Protein AF-A0A0J1CI42-F1 (afdb_monomer_lite)

Structure (mmCIF, N/CA/C/O backbone):
data_AF-A0A0J1CI42-F1
#
_entry.id   AF-A0A0J1CI42-F1
#
loop_
_atom_site.group_PDB
_atom_site.id
_atom_site.type_symbol
_atom_site.label_atom_id
_atom_site.label_alt_id
_atom_site.label_comp_id
_atom_site.label_asym_id
_atom_site.label_entity_id
_atom_site.label_seq_id
_atom_site.pdbx_PDB_ins_code
_atom_site.Cartn_x
_atom_site.Cartn_y
_atom_site.Cartn_z
_atom_site.occupancy
_atom_site.B_iso_or_equiv
_atom_site.auth_seq_id
_atom_site.auth_comp_id
_atom_site.auth_asym_id
_atom_site.auth_atom_id
_atom_site.pdbx_PDB_model_num
ATOM 1 N N . GLU A 1 1 ? 31.466 20.438 -34.922 1.00 51.81 1 GLU A N 1
ATOM 2 C CA . GLU A 1 1 ? 31.781 19.071 -34.461 1.00 51.81 1 GLU A CA 1
ATOM 3 C C . GLU A 1 1 ? 30.736 18.671 -33.434 1.00 51.81 1 GLU A C 1
ATOM 5 O O . GLU A 1 1 ? 30.691 19.266 -32.368 1.00 51.81 1 GLU A O 1
ATOM 10 N N . GLY A 1 2 ? 29.808 17.786 -33.790 1.00 65.50 2 GLY A N 1
ATOM 11 C CA . GLY A 1 2 ? 28.700 17.407 -32.912 1.00 65.50 2 GLY A CA 1
ATOM 12 C C . GLY A 1 2 ? 28.483 15.912 -33.002 1.00 65.50 2 GLY A C 1
ATOM 13 O O . GLY A 1 2 ? 27.774 15.449 -33.889 1.00 65.50 2 GLY A O 1
ATOM 14 N N . LEU A 1 3 ? 29.139 15.155 -32.126 1.00 72.06 3 LEU A N 1
ATOM 15 C CA . LEU A 1 3 ? 28.825 13.742 -31.971 1.00 72.06 3 LEU A CA 1
ATOM 16 C C . LEU A 1 3 ? 27.468 13.634 -31.276 1.00 72.06 3 LEU A C 1
ATOM 18 O O . LEU A 1 3 ? 27.240 14.251 -30.234 1.00 72.06 3 LEU A O 1
ATOM 22 N N . SER A 1 4 ? 26.559 12.871 -31.876 1.00 75.25 4 SER A N 1
ATOM 23 C CA . SER A 1 4 ? 25.296 12.514 -31.239 1.00 75.25 4 SER A CA 1
ATOM 24 C C . SER A 1 4 ? 25.572 11.674 -29.987 1.00 75.25 4 SER A C 1
ATOM 26 O O . SER A 1 4 ? 26.537 10.905 -29.978 1.00 75.25 4 SER A O 1
ATOM 28 N N . PRO A 1 5 ? 24.758 11.809 -28.926 1.00 83.69 5 PRO A N 1
ATOM 29 C CA . PRO A 1 5 ? 24.943 11.027 -27.711 1.00 83.69 5 PRO A CA 1
ATOM 30 C C . PRO A 1 5 ? 24.918 9.532 -28.047 1.00 83.69 5 PRO A C 1
ATOM 32 O O . PRO A 1 5 ? 23.966 9.038 -28.650 1.00 83.69 5 PRO A O 1
ATOM 35 N N . ALA A 1 6 ? 25.986 8.828 -27.680 1.00 87.81 6 ALA A N 1
ATOM 36 C CA . ALA A 1 6 ? 26.103 7.389 -27.865 1.00 87.81 6 ALA A CA 1
ATOM 37 C C . ALA A 1 6 ? 25.619 6.658 -26.607 1.00 87.81 6 ALA A C 1
ATOM 39 O O . ALA A 1 6 ? 25.925 7.066 -25.486 1.00 87.81 6 ALA A O 1
ATOM 40 N N . ILE A 1 7 ? 24.886 5.562 -26.798 1.00 87.62 7 ILE A N 1
ATOM 41 C CA . ILE A 1 7 ? 24.476 4.642 -25.732 1.00 87.62 7 ILE A CA 1
ATOM 42 C C . ILE A 1 7 ? 25.179 3.312 -26.000 1.00 87.62 7 ILE A C 1
ATOM 44 O O . ILE A 1 7 ? 24.997 2.727 -27.066 1.00 87.62 7 ILE A O 1
ATOM 48 N N . SER A 1 8 ? 25.983 2.839 -25.045 1.00 86.50 8 SER A N 1
ATOM 49 C CA . SER A 1 8 ? 26.547 1.486 -25.095 1.00 86.50 8 SER A CA 1
ATOM 50 C C . SER A 1 8 ? 25.527 0.492 -24.550 1.00 86.50 8 SER A C 1
ATOM 52 O O . SER A 1 8 ? 24.933 0.723 -23.494 1.00 86.50 8 SER A O 1
ATOM 54 N N . ILE A 1 9 ? 25.329 -0.615 -25.262 1.00 87.75 9 ILE A N 1
ATOM 55 C CA . ILE A 1 9 ? 24.497 -1.732 -24.815 1.00 87.75 9 ILE A CA 1
ATOM 56 C C . ILE A 1 9 ? 25.409 -2.948 -24.708 1.00 87.75 9 ILE A C 1
ATOM 58 O O . ILE A 1 9 ? 25.838 -3.512 -25.710 1.00 87.75 9 ILE A O 1
ATOM 62 N N . GLU A 1 10 ? 25.699 -3.347 -23.476 1.00 84.31 10 GLU A N 1
ATOM 63 C CA . GLU A 1 10 ? 26.570 -4.475 -23.158 1.00 84.31 10 GLU A CA 1
ATOM 64 C C . GLU A 1 10 ? 25.778 -5.545 -22.406 1.00 84.31 10 GLU A C 1
ATOM 66 O O . GLU A 1 10 ? 24.908 -5.237 -21.584 1.00 84.31 10 GLU A O 1
ATOM 71 N N . GLN A 1 11 ? 26.096 -6.818 -22.649 1.00 80.31 11 GLN A N 1
ATOM 72 C CA . GLN A 1 11 ? 25.538 -7.918 -21.868 1.00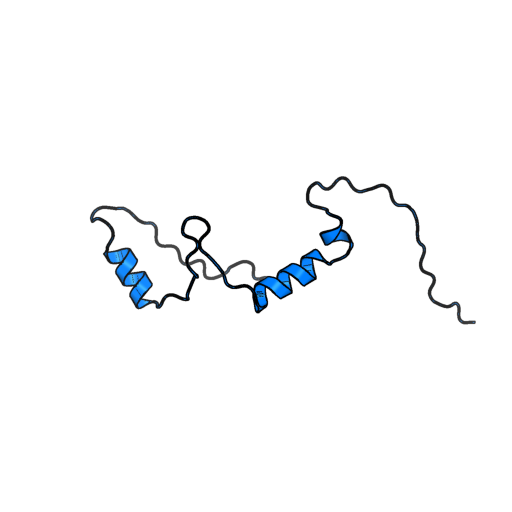 80.31 11 GLN A CA 1
ATOM 73 C C . GLN A 1 11 ? 26.202 -7.940 -20.486 1.00 80.31 11 GLN A C 1
ATOM 75 O O . GLN A 1 11 ? 27.197 -8.624 -20.253 1.00 80.31 11 GLN A O 1
ATOM 80 N N . LYS A 1 12 ? 25.658 -7.158 -19.555 1.00 66.56 12 LYS A N 1
ATOM 81 C CA . LYS A 1 12 ? 26.099 -7.156 -18.159 1.00 66.56 12 LYS A CA 1
ATOM 82 C C . LYS A 1 12 ? 25.690 -8.475 -17.499 1.00 66.56 12 LYS A C 1
ATOM 84 O O . LYS A 1 12 ? 24.553 -8.921 -17.659 1.00 66.56 12 LYS A O 1
ATOM 89 N N . SER A 1 13 ? 26.599 -9.098 -16.750 1.00 66.75 13 SER A N 1
ATOM 90 C CA . SER A 1 13 ? 26.272 -10.268 -15.932 1.00 66.75 13 SER A CA 1
ATOM 91 C C . SER A 1 13 ? 25.119 -9.935 -14.980 1.00 66.75 13 SER A C 1
ATOM 93 O O . SER A 1 13 ? 25.049 -8.842 -14.410 1.00 66.75 13 SER A O 1
ATOM 95 N N . THR A 1 14 ? 24.166 -10.857 -14.843 1.00 69.69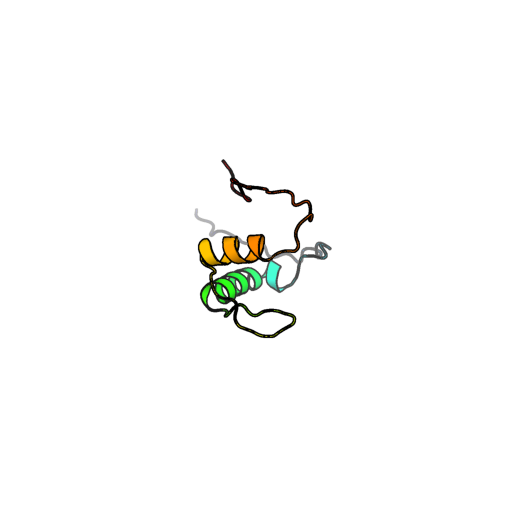 14 THR A N 1
ATOM 96 C CA . THR A 1 14 ? 22.975 -10.645 -14.017 1.00 69.69 14 THR A CA 1
ATOM 97 C C . THR A 1 14 ? 23.385 -10.452 -12.559 1.00 69.69 14 THR A C 1
ATOM 99 O O . THR A 1 14 ? 23.921 -11.365 -11.934 1.00 69.69 14 THR A O 1
ATOM 102 N N . SER A 1 15 ? 23.126 -9.267 -12.001 1.00 69.81 15 SER A N 1
ATOM 103 C CA . SER A 1 15 ? 23.223 -9.036 -10.557 1.00 69.81 15 SER A CA 1
ATOM 104 C C . SER A 1 15 ? 22.249 -9.973 -9.836 1.00 69.81 15 SER A C 1
ATOM 106 O O . SER A 1 15 ? 21.039 -9.897 -10.054 1.00 69.81 15 SER A O 1
ATOM 108 N N . HIS A 1 16 ? 22.761 -10.865 -8.984 1.00 76.62 16 HIS A N 1
ATOM 109 C CA . HIS A 1 16 ? 21.959 -11.817 -8.208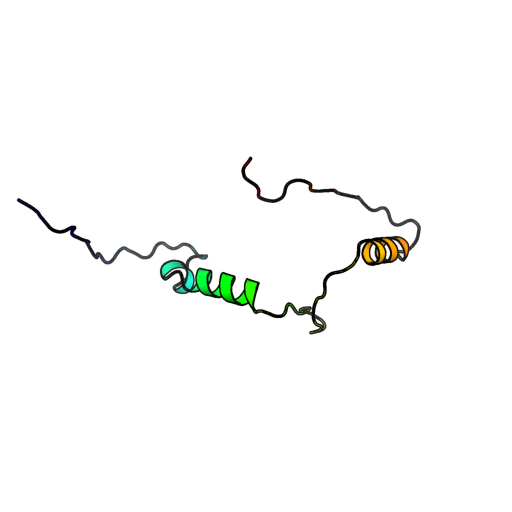 1.00 76.62 16 HIS A CA 1
ATOM 110 C C . HIS A 1 16 ? 21.320 -11.160 -6.975 1.00 76.62 16 HIS A C 1
ATOM 112 O O . HIS A 1 16 ? 21.554 -11.565 -5.838 1.00 76.62 16 HIS A O 1
ATOM 118 N N . ASN A 1 17 ? 20.494 -10.134 -7.186 1.00 86.50 17 ASN A N 1
ATOM 119 C CA . ASN A 1 17 ? 19.614 -9.644 -6.131 1.00 86.50 17 ASN A CA 1
ATOM 120 C C . ASN A 1 17 ? 18.298 -10.441 -6.166 1.00 86.50 17 ASN A C 1
ATOM 122 O O . ASN A 1 17 ? 17.560 -10.309 -7.142 1.00 86.50 17 ASN A O 1
ATOM 126 N N . PRO A 1 18 ? 17.951 -11.210 -5.117 1.00 88.12 18 PRO A N 1
ATOM 127 C CA . PRO A 1 18 ? 16.740 -12.035 -5.097 1.00 88.12 18 PRO A CA 1
ATOM 128 C C . PRO A 1 18 ? 15.433 -11.226 -5.150 1.00 88.12 18 PRO A C 1
ATOM 130 O O . PRO A 1 18 ? 14.374 -11.797 -5.389 1.00 88.12 18 PRO A O 1
ATOM 133 N N . ARG A 1 19 ? 15.482 -9.904 -4.929 1.00 91.38 19 ARG A N 1
ATOM 134 C CA . ARG A 1 19 ? 14.329 -9.001 -5.087 1.00 91.38 19 ARG A CA 1
ATOM 135 C C . ARG A 1 19 ? 14.244 -8.361 -6.475 1.00 91.38 19 ARG A C 1
ATOM 137 O O . ARG A 1 19 ? 13.256 -7.692 -6.763 1.00 91.38 19 ARG A O 1
ATOM 144 N N . SER A 1 20 ? 15.268 -8.532 -7.314 1.00 91.06 20 SER A N 1
ATOM 145 C CA . SER A 1 20 ? 15.265 -8.025 -8.683 1.00 91.06 20 SER A CA 1
ATOM 146 C C . SER A 1 20 ? 14.560 -9.019 -9.594 1.00 91.06 20 SER A C 1
ATOM 148 O O . SER A 1 20 ? 14.934 -10.186 -9.679 1.00 91.06 20 SER A O 1
ATOM 150 N N . THR A 1 21 ? 13.535 -8.546 -10.287 1.00 92.12 21 THR A N 1
ATOM 151 C CA . THR A 1 21 ? 12.758 -9.320 -11.253 1.00 92.12 21 THR A CA 1
ATOM 152 C C . THR A 1 21 ? 12.771 -8.608 -12.600 1.00 92.12 21 THR A C 1
ATOM 154 O O . THR A 1 21 ? 13.121 -7.430 -12.694 1.00 92.12 21 THR A O 1
ATOM 157 N N . VAL A 1 22 ? 12.330 -9.285 -13.662 1.00 92.25 22 VAL A N 1
ATOM 158 C CA . VAL A 1 22 ? 12.117 -8.629 -14.964 1.00 92.25 22 VAL A CA 1
ATOM 159 C C . VAL A 1 22 ? 11.213 -7.400 -14.810 1.00 92.25 22 VAL A C 1
ATOM 161 O O . VAL A 1 22 ? 11.493 -6.362 -15.403 1.00 92.25 22 VAL A O 1
ATOM 164 N N . GLY A 1 23 ? 10.190 -7.475 -13.952 1.00 94.69 23 GLY A N 1
ATOM 165 C CA . GLY A 1 23 ? 9.272 -6.368 -13.692 1.00 94.69 23 GLY A CA 1
ATOM 166 C C . GLY A 1 23 ? 9.923 -5.153 -13.026 1.00 94.69 23 GLY A C 1
ATOM 167 O O . GLY A 1 23 ? 9.513 -4.034 -13.310 1.00 94.69 23 GLY A O 1
ATOM 168 N N . THR A 1 24 ? 10.943 -5.342 -12.180 1.00 92.88 24 THR A N 1
ATOM 169 C CA . THR A 1 24 ? 11.681 -4.216 -11.576 1.00 92.88 24 THR A CA 1
ATOM 170 C C . THR A 1 24 ? 12.738 -3.650 -12.520 1.00 92.88 24 THR A C 1
ATOM 172 O O . THR A 1 24 ? 12.974 -2.453 -12.506 1.00 92.88 24 THR A O 1
ATOM 175 N N . ILE A 1 25 ? 13.364 -4.487 -13.357 1.00 91.19 25 ILE A N 1
ATOM 176 C CA . ILE A 1 25 ? 14.378 -4.040 -14.334 1.00 91.19 25 ILE A CA 1
ATOM 177 C C . ILE A 1 25 ? 13.737 -3.214 -15.456 1.00 91.19 25 ILE A C 1
ATOM 179 O O . ILE A 1 25 ? 14.336 -2.268 -15.952 1.00 91.19 25 ILE A O 1
ATOM 183 N N . THR A 1 26 ? 12.521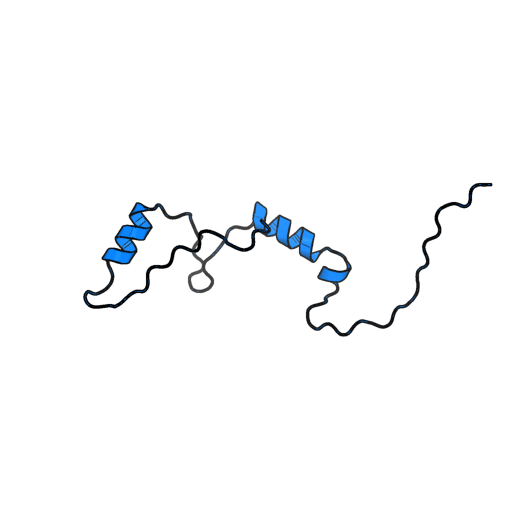 -3.581 -15.852 1.00 94.31 26 THR A N 1
ATOM 184 C CA . THR A 1 26 ? 11.759 -2.910 -16.917 1.00 94.31 26 THR A CA 1
ATOM 185 C C . THR A 1 26 ? 10.825 -1.816 -16.399 1.00 94.31 26 THR A C 1
ATOM 187 O O . THR A 1 26 ? 10.044 -1.283 -17.178 1.00 94.31 26 THR A O 1
ATOM 190 N N . GLU A 1 27 ? 10.841 -1.527 -15.094 1.00 96.62 27 GLU A N 1
ATOM 191 C CA . GLU A 1 27 ? 9.935 -0.586 -14.408 1.00 96.62 27 GLU A CA 1
ATOM 192 C C . GLU A 1 27 ? 8.434 -0.940 -14.477 1.00 96.62 27 GLU A C 1
ATOM 194 O O . GLU A 1 27 ? 7.613 -0.282 -13.838 1.00 96.62 27 GLU A O 1
ATOM 199 N N . ILE A 1 28 ? 8.037 -2.017 -15.168 1.00 97.56 28 ILE A N 1
ATOM 200 C CA . ILE A 1 28 ? 6.640 -2.479 -15.264 1.00 97.56 28 ILE A CA 1
ATOM 201 C C . ILE A 1 28 ? 6.014 -2.640 -13.874 1.00 97.56 28 ILE A C 1
ATOM 203 O O . ILE A 1 28 ? 4.853 -2.285 -13.671 1.00 97.56 28 ILE A O 1
ATOM 207 N N . HIS A 1 29 ? 6.774 -3.147 -12.900 1.00 97.19 29 HIS A N 1
ATOM 208 C CA . HIS A 1 29 ? 6.287 -3.293 -11.532 1.00 97.19 29 HIS A CA 1
ATOM 209 C C . HIS A 1 29 ? 5.882 -1.948 -10.910 1.00 97.19 29 HIS A C 1
ATOM 211 O O . HIS A 1 29 ? 4.872 -1.889 -10.211 1.00 97.19 29 HIS A O 1
ATOM 217 N N . ASP A 1 30 ? 6.597 -0.862 -11.201 1.00 97.31 30 ASP A N 1
ATOM 218 C CA . ASP A 1 30 ? 6.272 0.467 -10.679 1.00 97.31 30 ASP A CA 1
ATOM 219 C C . ASP A 1 30 ? 4.997 1.033 -11.314 1.00 97.31 30 ASP A C 1
ATOM 221 O O . ASP A 1 30 ? 4.142 1.577 -10.607 1.00 97.31 30 ASP A O 1
ATOM 225 N N . TYR A 1 31 ? 4.792 0.805 -12.614 1.00 97.75 31 TYR A N 1
ATOM 226 C CA . TYR A 1 31 ? 3.522 1.131 -13.270 1.00 97.75 31 TYR A CA 1
ATOM 227 C C . TYR A 1 31 ? 2.356 0.326 -12.692 1.00 97.75 31 TYR A C 1
ATOM 229 O O . TYR A 1 31 ? 1.297 0.891 -12.410 1.00 97.75 31 TYR A O 1
ATOM 237 N N . LEU A 1 32 ? 2.546 -0.974 -12.453 1.00 97.62 32 LEU A N 1
ATOM 238 C CA . LEU A 1 32 ? 1.525 -1.812 -11.824 1.00 97.62 32 LEU A CA 1
ATOM 239 C C . LEU A 1 32 ? 1.195 -1.330 -10.408 1.00 97.62 32 LEU A C 1
ATOM 241 O O . LEU A 1 32 ? 0.021 -1.264 -10.050 1.00 97.62 32 LEU A O 1
ATOM 245 N N . ARG A 1 33 ? 2.195 -0.929 -9.613 1.00 97.38 33 ARG A N 1
ATOM 246 C CA . ARG A 1 33 ? 1.966 -0.358 -8.275 1.00 97.38 33 ARG A CA 1
ATOM 247 C C . ARG A 1 33 ? 1.088 0.890 -8.339 1.00 97.38 33 ARG A C 1
ATOM 249 O O . ARG A 1 33 ? 0.155 1.004 -7.549 1.00 97.38 33 ARG A O 1
ATOM 256 N N . LEU A 1 34 ? 1.345 1.797 -9.283 1.00 97.44 34 LEU A N 1
ATOM 257 C CA . LEU A 1 34 ? 0.508 2.985 -9.481 1.00 97.44 34 LEU A CA 1
ATOM 258 C C . LEU A 1 34 ? -0.908 2.632 -9.952 1.00 97.44 34 LEU A C 1
ATOM 260 O O . LEU A 1 34 ? -1.869 3.236 -9.474 1.00 97.44 34 LEU A O 1
ATOM 264 N N . LEU A 1 35 ? -1.044 1.659 -10.855 1.00 97.62 35 LEU A N 1
ATOM 265 C CA . LEU A 1 35 ? -2.337 1.189 -11.351 1.00 97.62 35 LEU A CA 1
ATOM 266 C C . LEU A 1 35 ? -3.202 0.641 -10.209 1.00 97.62 35 LEU A C 1
ATOM 268 O O . LEU A 1 35 ? -4.314 1.122 -9.995 1.00 97.62 35 LEU A O 1
ATOM 272 N N . PHE A 1 36 ? -2.678 -0.315 -9.439 1.00 96.56 36 PHE A N 1
ATOM 273 C CA . PHE A 1 36 ? -3.417 -0.924 -8.331 1.00 96.56 36 PHE A CA 1
ATOM 274 C C . PHE A 1 36 ? -3.674 0.057 -7.185 1.00 96.56 36 PHE A C 1
ATOM 276 O O . PHE A 1 36 ? -4.744 0.005 -6.590 1.00 96.56 36 PHE A O 1
ATOM 283 N N . ALA A 1 37 ? -2.762 0.995 -6.912 1.00 94.81 37 ALA A N 1
ATOM 284 C CA . ALA A 1 37 ? -2.991 2.026 -5.899 1.00 94.81 37 ALA A CA 1
ATOM 285 C C . ALA A 1 37 ? -4.120 3.002 -6.273 1.00 94.81 37 ALA A C 1
ATOM 287 O O . ALA A 1 37 ? -4.758 3.560 -5.385 1.00 94.81 37 ALA A O 1
ATOM 288 N N . ARG A 1 38 ? -4.346 3.245 -7.572 1.00 95.31 38 ARG A N 1
ATOM 289 C CA . ARG A 1 38 ? -5.369 4.194 -8.044 1.00 95.31 38 ARG A CA 1
ATOM 290 C C . ARG A 1 38 ? -6.720 3.550 -8.328 1.00 95.31 38 ARG A C 1
ATOM 292 O O . ARG A 1 38 ? -7.734 4.202 -8.114 1.00 95.31 38 ARG A O 1
ATOM 299 N N . VAL A 1 39 ? -6.730 2.330 -8.865 1.00 96.12 39 VAL A N 1
ATOM 300 C CA . VAL A 1 39 ? -7.945 1.701 -9.418 1.00 96.12 39 VAL A CA 1
ATOM 301 C C . VAL A 1 39 ? -8.282 0.369 -8.739 1.00 96.12 39 VAL A C 1
ATOM 303 O O . VAL A 1 39 ? -9.365 -0.166 -8.946 1.00 96.12 39 VAL A O 1
ATOM 306 N N . GLY A 1 40 ? -7.374 -0.192 -7.936 1.00 93.75 40 GLY A N 1
ATOM 307 C CA . GLY A 1 40 ? -7.616 -1.449 -7.233 1.00 93.75 40 GLY A CA 1
ATOM 308 C C . GLY A 1 40 ? -8.616 -1.287 -6.088 1.00 93.75 40 GLY A C 1
ATOM 309 O O . GLY A 1 40 ? -8.510 -0.357 -5.291 1.00 93.75 40 GLY A O 1
ATOM 310 N N . GLU A 1 41 ? -9.560 -2.223 -5.978 1.00 94.06 41 GLU A N 1
ATOM 311 C CA . GLU A 1 41 ? -10.447 -2.340 -4.818 1.00 94.06 41 GLU A CA 1
ATOM 312 C C . GLU A 1 41 ? -9.756 -3.193 -3.737 1.00 94.06 41 GLU A C 1
ATOM 314 O O . GLU A 1 41 ? -9.516 -4.384 -3.965 1.00 94.06 41 GLU A O 1
ATOM 319 N N . PRO A 1 42 ? -9.394 -2.623 -2.573 1.00 94.56 42 PRO A N 1
ATOM 320 C CA . PRO A 1 42 ? -8.747 -3.383 -1.514 1.00 94.56 42 PRO A CA 1
ATOM 321 C C . PRO A 1 42 ? -9.741 -4.367 -0.886 1.00 94.56 42 PRO A C 1
ATOM 323 O O . PRO A 1 42 ? -10.840 -3.984 -0.488 1.00 94.56 42 PRO A O 1
ATOM 326 N N . ARG A 1 43 ? -9.340 -5.635 -0.757 1.00 95.25 43 ARG A N 1
ATOM 327 C CA . ARG A 1 4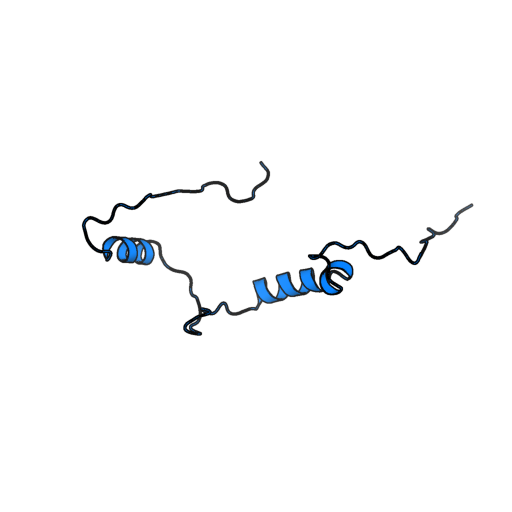3 ? -10.149 -6.705 -0.155 1.00 95.25 43 ARG A CA 1
ATOM 328 C C . ARG A 1 43 ? -9.434 -7.364 1.017 1.00 95.25 43 ARG A C 1
ATOM 330 O O . ARG A 1 43 ? -8.205 -7.433 1.049 1.00 95.25 43 ARG A O 1
ATOM 337 N N . CYS A 1 44 ? -10.209 -7.843 1.986 1.00 94.88 44 CYS A N 1
ATOM 338 C CA . CYS A 1 44 ? -9.692 -8.630 3.099 1.00 94.88 44 CYS A CA 1
ATOM 339 C C . CYS A 1 44 ? -9.192 -9.997 2.591 1.00 94.88 44 CYS A C 1
ATOM 341 O O . CYS A 1 44 ? -9.966 -10.695 1.941 1.00 94.88 44 CYS A O 1
ATOM 343 N N . PRO A 1 45 ? -7.953 -10.416 2.906 1.00 95.12 45 PRO A N 1
ATOM 344 C CA . PRO A 1 45 ? -7.395 -11.673 2.400 1.00 95.12 45 PRO A CA 1
ATOM 345 C C . PRO A 1 45 ? -8.106 -12.925 2.935 1.00 95.12 45 PRO A C 1
ATOM 347 O O . PRO A 1 45 ? -8.097 -13.950 2.265 1.00 95.12 45 PRO A O 1
ATOM 350 N N . ASP A 1 46 ? -8.729 -12.840 4.114 1.00 96.69 46 ASP A N 1
ATOM 351 C CA . ASP A 1 46 ? -9.376 -13.988 4.762 1.00 96.69 46 ASP A CA 1
ATOM 352 C C . ASP A 1 46 ? -10.876 -14.088 4.445 1.00 96.69 46 ASP A C 1
ATOM 354 O O . ASP A 1 46 ? -11.437 -15.180 4.403 1.00 96.69 46 ASP A O 1
ATOM 358 N N . HIS A 1 47 ? -11.537 -12.944 4.233 1.00 94.81 47 HIS A N 1
ATOM 359 C CA . HIS A 1 47 ? -13.002 -12.854 4.144 1.00 94.81 47 HIS A CA 1
ATOM 360 C C . HIS A 1 47 ? -13.513 -12.336 2.789 1.00 94.81 47 HIS A C 1
ATOM 362 O O . HIS A 1 47 ? -14.721 -12.287 2.585 1.00 94.81 47 HIS A O 1
ATOM 368 N N . ASP A 1 48 ? -12.621 -11.892 1.896 1.00 92.31 48 ASP A N 1
ATOM 369 C CA . ASP A 1 48 ? -12.914 -11.350 0.554 1.00 92.31 48 ASP A CA 1
ATOM 370 C C . ASP A 1 48 ? -13.866 -10.131 0.508 1.00 92.31 48 ASP A C 1
ATOM 372 O O . ASP A 1 48 ? -14.363 -9.706 -0.539 1.00 92.31 48 ASP A O 1
ATOM 376 N N . VAL A 1 49 ? -14.102 -9.511 1.666 1.00 94.25 49 VAL A N 1
ATOM 377 C CA . VAL A 1 49 ? -14.932 -8.309 1.790 1.00 94.25 49 VAL A CA 1
ATOM 378 C C . VAL A 1 49 ? -14.159 -7.049 1.385 1.00 94.25 49 VAL A C 1
ATOM 380 O O . VAL A 1 49 ? -12.955 -6.959 1.660 1.00 94.25 49 VAL A O 1
ATOM 383 N N . PRO A 1 50 ? -14.824 -6.052 0.771 1.00 94.25 50 PRO A N 1
ATOM 384 C CA . PRO A 1 50 ? -14.189 -4.788 0.421 1.00 94.25 50 PRO A CA 1
ATOM 385 C C . PRO A 1 50 ? -13.807 -3.992 1.674 1.00 94.25 50 PRO A C 1
ATOM 387 O O . PRO A 1 50 ? -14.586 -3.872 2.622 1.00 94.25 50 PRO A O 1
ATOM 390 N N . LEU A 1 51 ? -12.595 -3.436 1.678 1.00 92.56 51 LEU A N 1
ATOM 391 C CA . LEU A 1 51 ? -12.091 -2.597 2.761 1.00 92.56 51 LEU A CA 1
ATOM 392 C C . LEU A 1 51 ? -12.511 -1.142 2.534 1.00 92.56 51 LEU A C 1
ATOM 394 O O . LEU A 1 51 ? -12.159 -0.526 1.530 1.00 92.56 51 LEU A O 1
ATOM 398 N N . ALA A 1 52 ? -13.234 -0.583 3.502 1.00 90.00 52 ALA A N 1
ATOM 399 C CA . ALA A 1 52 ? -13.675 0.807 3.499 1.00 90.00 52 ALA A CA 1
ATOM 400 C C . ALA A 1 52 ? -12.965 1.625 4.586 1.00 90.00 52 ALA A C 1
ATOM 402 O O . ALA A 1 52 ? -12.482 1.089 5.586 1.00 90.00 52 ALA A O 1
ATOM 403 N N . ALA A 1 53 ? -12.927 2.945 4.397 1.00 89.62 53 ALA A N 1
ATOM 404 C CA . ALA A 1 53 ? -12.421 3.859 5.410 1.00 89.62 53 ALA A CA 1
ATOM 405 C C . ALA A 1 53 ? -13.310 3.815 6.662 1.00 89.62 53 ALA A C 1
ATOM 407 O O . ALA A 1 53 ? -14.535 3.884 6.570 1.00 89.62 53 ALA A O 1
ATOM 408 N N . GLN A 1 54 ? -12.676 3.729 7.829 1.00 91.38 54 GLN A N 1
ATOM 409 C CA . GLN A 1 54 ? -13.359 3.787 9.117 1.00 91.38 54 GLN A CA 1
ATOM 410 C C . GLN A 1 54 ? -13.349 5.213 9.665 1.00 91.38 54 GLN A C 1
ATOM 412 O O . GLN A 1 54 ? -12.375 5.952 9.497 1.00 91.38 54 GLN A O 1
ATOM 417 N N . THR A 1 55 ? -14.425 5.597 10.346 1.00 95.62 55 THR A N 1
ATOM 418 C CA . THR A 1 55 ? -14.485 6.865 11.078 1.00 95.62 55 THR A CA 1
ATOM 419 C C . THR A 1 55 ? -13.736 6.756 12.403 1.00 95.62 55 THR A C 1
ATOM 421 O O . THR A 1 55 ? -13.578 5.670 12.960 1.00 95.62 55 THR A O 1
ATOM 424 N N . VAL A 1 56 ? -13.303 7.894 12.951 1.00 94.44 56 VAL A N 1
ATOM 425 C CA . VAL A 1 56 ? -12.649 7.928 14.270 1.00 94.44 56 VAL A CA 1
ATOM 426 C C . VAL A 1 56 ? -13.557 7.323 15.344 1.00 94.44 56 VAL A C 1
ATOM 428 O O . VAL A 1 56 ? -13.085 6.535 16.155 1.00 94.44 56 VAL A O 1
ATOM 431 N N . SER A 1 57 ? -14.860 7.620 15.309 1.00 95.94 57 SER A N 1
ATOM 432 C CA . SER A 1 57 ? -15.841 7.032 16.227 1.00 95.94 57 SER A CA 1
ATOM 433 C C . SER A 1 57 ? -15.877 5.508 16.122 1.00 95.94 57 SER A C 1
ATOM 435 O O . SER A 1 57 ? -15.728 4.843 17.136 1.00 95.94 57 SER A O 1
ATOM 437 N N . GLN A 1 58 ? -15.938 4.949 14.905 1.00 94.81 58 GLN A N 1
ATOM 438 C CA . GLN A 1 58 ? -15.899 3.493 14.704 1.00 94.81 58 GLN A CA 1
ATOM 439 C C . GLN A 1 58 ? -14.618 2.859 15.263 1.00 94.81 58 GLN A C 1
ATOM 441 O O . GLN A 1 58 ? -14.662 1.762 15.819 1.00 94.81 58 GLN A O 1
ATOM 446 N N . MET A 1 59 ? -13.473 3.540 15.137 1.00 93.88 59 MET A N 1
ATOM 447 C CA . MET A 1 59 ? -12.215 3.065 15.720 1.00 93.88 59 MET A CA 1
ATOM 448 C C . MET A 1 59 ? -12.253 3.092 17.255 1.00 93.88 59 MET A C 1
ATOM 450 O O . MET A 1 59 ? -11.807 2.135 17.886 1.00 93.88 59 MET A O 1
ATOM 454 N N . VAL A 1 60 ? -12.796 4.155 17.860 1.00 94.31 60 VAL A N 1
ATOM 455 C CA . VAL A 1 60 ? -12.945 4.282 19.322 1.00 94.31 60 VAL A CA 1
ATOM 456 C C . VAL A 1 60 ? -13.901 3.223 19.866 1.00 94.31 60 VAL A C 1
ATOM 458 O O . VAL A 1 60 ? -13.547 2.521 20.812 1.00 94.31 60 VAL A O 1
ATOM 461 N N . ASP A 1 61 ? -15.061 3.053 19.234 1.00 94.75 61 ASP A N 1
ATOM 462 C CA . ASP A 1 61 ? -16.072 2.066 19.621 1.00 94.75 61 ASP A CA 1
ATOM 463 C C . ASP A 1 61 ? -15.494 0.645 19.590 1.00 94.75 61 ASP A C 1
ATOM 465 O O . ASP A 1 61 ? -15.692 -0.137 20.519 1.00 94.75 61 ASP A O 1
ATOM 469 N N . ASN A 1 62 ? -14.700 0.324 18.563 1.00 92.62 62 ASN A N 1
ATOM 470 C CA . ASN A 1 62 ? -14.00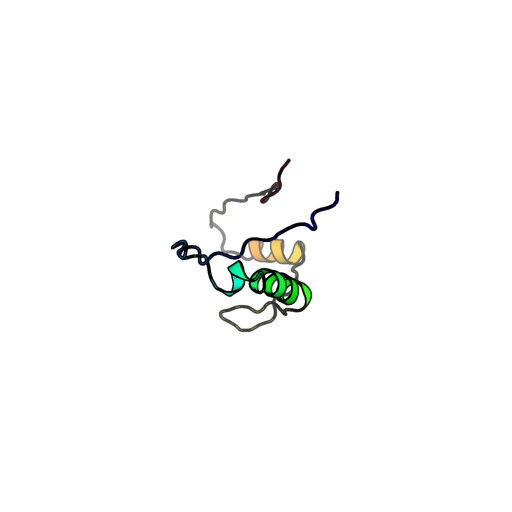5 -0.958 18.467 1.00 92.62 62 ASN A CA 1
ATOM 471 C C . ASN A 1 62 ? -13.034 -1.169 19.643 1.00 92.62 62 ASN A C 1
ATOM 473 O O . ASN A 1 62 ? -13.060 -2.219 20.286 1.00 92.62 62 ASN A O 1
ATOM 477 N N . VAL A 1 63 ? -12.223 -0.165 19.988 1.00 92.19 63 VAL A N 1
ATOM 478 C CA . VAL A 1 63 ? -11.297 -0.262 21.131 1.00 92.19 63 VAL A CA 1
ATOM 479 C C . VAL A 1 63 ? -12.050 -0.452 22.451 1.00 92.19 63 VAL A C 1
ATOM 481 O O . VAL A 1 63 ? -11.649 -1.298 23.250 1.00 92.19 63 VAL A O 1
ATOM 484 N N . LEU A 1 64 ? -13.149 0.276 22.664 1.00 91.25 64 LEU A N 1
ATOM 485 C CA . LEU A 1 64 ? -13.974 0.172 23.874 1.00 91.25 64 LEU A CA 1
ATOM 486 C C . LEU A 1 64 ? -14.747 -1.151 23.969 1.00 91.25 64 LEU A C 1
ATOM 488 O O . LEU A 1 64 ? -15.043 -1.599 25.071 1.00 91.25 64 LEU A O 1
ATOM 492 N N . SER A 1 65 ? -15.042 -1.798 22.837 1.00 93.25 65 SER A N 1
ATOM 493 C CA . SER A 1 65 ? -15.714 -3.106 22.799 1.00 93.25 65 SER A CA 1
ATOM 494 C C . SER A 1 65 ? -14.827 -4.278 23.239 1.00 93.25 65 SER A C 1
ATOM 496 O O . SER A 1 65 ? -15.307 -5.405 23.386 1.00 93.25 65 SER A O 1
ATOM 498 N N . GLN A 1 66 ? -13.525 -4.050 23.435 1.00 90.19 66 GLN A N 1
ATOM 499 C CA . GLN A 1 66 ? -12.615 -5.106 23.855 1.00 90.19 66 GLN A CA 1
ATOM 500 C C . GLN A 1 66 ? -12.819 -5.497 25.328 1.00 90.19 66 GLN A C 1
ATOM 502 O O . GLN A 1 66 ? -13.209 -4.665 26.142 1.00 90.19 66 GLN A O 1
ATOM 507 N N . PRO A 1 67 ? -12.501 -6.753 25.705 1.00 89.38 67 PRO A N 1
ATOM 508 C CA . PRO A 1 67 ? -12.632 -7.216 27.082 1.00 89.38 67 PRO A CA 1
ATOM 509 C C . PRO A 1 67 ? -11.876 -6.342 28.086 1.00 89.38 67 PRO A C 1
ATOM 511 O O . PRO A 1 67 ? -10.695 -6.031 27.886 1.00 89.38 67 PRO A O 1
ATOM 514 N N . GLU A 1 68 ? -12.544 -6.024 29.194 1.00 86.69 68 GLU A N 1
ATOM 515 C CA . GLU A 1 68 ? -11.947 -5.295 30.310 1.00 86.69 68 GLU A CA 1
ATOM 516 C C . GLU A 1 68 ? -10.714 -6.023 30.872 1.00 86.69 68 GLU A C 1
ATOM 518 O O . GLU A 1 68 ? -10.595 -7.249 30.830 1.00 86.69 68 GLU A O 1
ATOM 523 N N . GLY A 1 69 ? -9.753 -5.250 31.385 1.00 86.88 69 GLY A N 1
ATOM 524 C CA . GLY A 1 69 ? -8.512 -5.778 31.961 1.00 86.88 69 GLY A CA 1
ATOM 525 C C . GLY A 1 69 ? -7.409 -6.106 30.948 1.00 86.88 69 GLY A C 1
ATOM 526 O O . GLY A 1 69 ? -6.273 -6.372 31.355 1.00 86.88 69 GLY A O 1
ATOM 527 N N . LYS A 1 70 ? -7.676 -6.027 29.635 1.00 89.38 70 LYS A N 1
ATOM 528 C CA . LYS A 1 70 ? -6.622 -6.100 28.614 1.00 89.38 70 LYS A CA 1
ATOM 529 C C . LYS A 1 70 ? -5.723 -4.866 28.684 1.00 89.38 70 LYS A C 1
ATOM 531 O O . LYS A 1 70 ? -6.162 -3.737 28.489 1.00 89.38 70 LYS A O 1
ATOM 536 N N . ARG A 1 71 ? -4.428 -5.085 28.920 1.00 87.88 71 ARG A N 1
ATOM 537 C CA . ARG A 1 71 ? -3.416 -4.026 28.828 1.00 87.88 71 ARG A CA 1
ATOM 538 C C . ARG A 1 71 ? -3.060 -3.804 27.363 1.00 87.88 71 ARG A C 1
ATOM 540 O O . ARG A 1 71 ? -2.585 -4.721 26.699 1.00 87.88 71 ARG A O 1
ATOM 547 N N . LEU A 1 72 ? -3.274 -2.586 26.884 1.00 89.06 72 LEU A N 1
ATOM 548 C CA . LEU A 1 72 ? -2.937 -2.161 25.529 1.00 89.06 72 LEU A CA 1
ATOM 549 C C . LEU A 1 72 ? -1.873 -1.065 25.592 1.00 89.06 72 LEU A C 1
ATOM 551 O O . LEU A 1 72 ? -1.877 -0.235 26.499 1.00 89.06 72 LEU A O 1
ATOM 555 N N . MET A 1 73 ? -0.973 -1.054 24.612 1.00 92.81 73 MET A N 1
ATOM 556 C CA . MET A 1 73 ? -0.037 0.046 24.407 1.00 92.81 73 MET A CA 1
ATOM 557 C C . MET A 1 73 ? -0.584 0.950 23.304 1.00 92.81 73 MET A C 1
ATOM 559 O O . MET A 1 73 ? -0.712 0.517 22.159 1.00 92.81 73 MET A O 1
ATOM 563 N N . LEU A 1 74 ? -0.907 2.198 23.644 1.00 90.88 74 LEU A N 1
ATOM 564 C CA . LEU A 1 74 ? -1.364 3.188 22.674 1.00 90.88 74 LEU A CA 1
ATOM 565 C C . LEU A 1 74 ? -0.157 3.927 22.090 1.00 90.88 74 LEU A C 1
ATOM 567 O O . LEU A 1 74 ? 0.575 4.603 22.810 1.00 90.88 74 LEU A O 1
ATOM 571 N N . LEU A 1 75 ? 0.046 3.790 20.781 1.00 94.19 75 LEU A N 1
ATOM 572 C CA . LEU A 1 75 ? 1.118 4.454 20.045 1.00 94.19 75 LEU A CA 1
ATOM 573 C C . LEU A 1 75 ? 0.535 5.458 19.052 1.00 94.19 75 LEU A C 1
ATOM 575 O O . LEU A 1 75 ? -0.459 5.177 18.386 1.00 94.19 75 LEU A O 1
ATOM 579 N N . ALA A 1 76 ? 1.212 6.593 18.895 1.00 93.25 76 ALA A N 1
ATOM 580 C CA . ALA A 1 76 ? 0.898 7.596 17.884 1.00 93.25 76 ALA A CA 1
ATOM 581 C C . ALA A 1 76 ? 2.146 7.858 17.020 1.00 93.25 76 ALA A C 1
ATOM 583 O O . ALA A 1 76 ? 2.913 8.775 17.313 1.00 93.25 76 ALA A O 1
ATOM 584 N N . PRO A 1 77 ? 2.409 7.045 15.977 1.00 91.06 77 PRO A N 1
ATOM 585 C CA . PRO A 1 77 ? 3.523 7.285 15.063 1.00 91.06 77 PRO A CA 1
ATOM 586 C C . PRO A 1 77 ? 3.213 8.494 14.169 1.00 91.06 77 PRO A C 1
ATOM 588 O O . PRO A 1 77 ? 2.634 8.347 13.092 1.00 91.06 77 PRO A O 1
ATOM 591 N N . ILE A 1 78 ? 3.586 9.687 14.644 1.00 89.75 78 ILE A N 1
ATOM 592 C CA . ILE A 1 78 ? 3.344 10.973 13.966 1.00 89.75 78 ILE A CA 1
ATOM 593 C C . ILE A 1 78 ? 4.091 11.036 12.626 1.00 89.75 78 ILE A C 1
ATOM 595 O O . ILE A 1 78 ? 3.569 11.553 11.642 1.00 89.75 78 ILE A O 1
ATOM 599 N N . ILE A 1 79 ? 5.299 10.471 12.568 1.00 90.25 79 ILE A N 1
ATOM 600 C CA . ILE A 1 79 ? 6.141 10.453 11.370 1.00 90.25 79 ILE A CA 1
ATOM 601 C C . ILE A 1 79 ? 6.238 9.013 10.862 1.00 90.25 79 ILE A C 1
ATOM 603 O O . ILE A 1 79 ? 6.698 8.123 11.577 1.00 90.25 79 ILE A O 1
ATOM 607 N N . LYS A 1 80 ? 5.827 8.788 9.610 1.00 86.00 80 LYS A N 1
ATOM 608 C CA . LYS A 1 80 ? 6.001 7.519 8.889 1.00 86.00 80 LYS A CA 1
ATOM 609 C C . LYS A 1 80 ? 6.723 7.786 7.578 1.00 86.00 80 LYS A C 1
ATOM 611 O O . LYS A 1 80 ? 6.186 8.498 6.736 1.00 86.00 80 LYS A O 1
ATOM 616 N N . GLU A 1 81 ? 7.928 7.239 7.433 1.00 82.19 81 GLU A N 1
ATOM 617 C CA . GLU A 1 81 ? 8.685 7.188 6.168 1.00 82.19 81 GLU A CA 1
ATOM 618 C C . GLU A 1 81 ? 8.854 8.540 5.434 1.00 82.19 81 GLU A C 1
ATOM 620 O O . GLU A 1 81 ? 9.056 8.587 4.222 1.00 82.19 81 GLU A O 1
ATOM 625 N N . ARG A 1 82 ? 8.793 9.666 6.158 1.00 73.06 82 ARG A N 1
ATOM 626 C CA . ARG A 1 82 ? 9.068 11.007 5.619 1.00 73.06 82 ARG A CA 1
ATOM 627 C C . ARG A 1 82 ? 10.547 11.345 5.809 1.00 73.06 82 ARG A C 1
ATOM 629 O O . ARG A 1 82 ? 11.122 11.052 6.855 1.00 73.06 82 ARG A O 1
ATOM 636 N N . LYS A 1 83 ? 11.157 11.974 4.800 1.00 67.25 83 LYS A N 1
ATOM 637 C CA . LYS A 1 83 ? 12.463 12.633 4.926 1.00 67.25 83 LYS A CA 1
ATOM 638 C C . LYS A 1 83 ? 12.228 14.099 5.303 1.00 67.25 83 LYS A C 1
ATOM 640 O O . LYS A 1 83 ? 11.767 14.837 4.438 1.00 67.25 83 LYS A O 1
ATOM 645 N N . GLY A 1 84 ? 12.600 14.484 6.528 1.00 69.38 84 GLY A N 1
ATOM 646 C CA . GLY A 1 84 ? 12.533 15.867 7.025 1.00 69.38 84 GLY A CA 1
ATOM 647 C C . GLY A 1 84 ? 11.162 16.275 7.537 1.00 69.38 84 GLY A C 1
ATOM 648 O O . GLY A 1 84 ? 10.177 16.078 6.792 1.00 69.38 84 GLY A O 1
#

Radius of gyration: 23.72 Å; chains: 1; bounding box: 48×33×66 Å

pLDDT: mean 88.83, std 9.31, range [51.81, 97.75]

Foldseek 3Di:
DDDDDDDDDDPDDDDPDVPDDPCVVVVVVVVVVVVCVVPNFDADPVPRHTDDDDDPVRVVVVVVPDDPPDDDDDDDCVDDPDDD

Secondary structure (DSSP, 8-state):
--PPPP-----------TT--HHHHTSHHHHHHHHHHHH---B-TTT-PBP-PPPHHHHHHHHHTSPTT----------SS---

InterPro domains:
  IPR027417 P-loop containing nucleoside triphosphate hydrolase [G3DSA:3.40.50.300] (1-15)
  IPR041102 UvrA, interaction domain [PF17760] (54-84)

Organism: NCBI:txid908627

Sequence (84 aa):
EGLSPAISIEQKSTSHNPRSTVGTITEIHDYLRLLFARVGEPRCPDHDVPLAAQTVSQMVDNVLSQPEGKRLMLLAPIIKERKG